Protein AF-A0A139WW41-F1 (afdb_monomer)

Secondary structure (DSSP, 8-state):
-EEEE-SS--HHHHHHHHHHHHHHHHHHHH-TT----EEEESSGGGHHHHHHHHHHTT-

Sequence (59 aa):
MILETKGHYTQKDVAKSVFLEQWIQAVNQHGGFGFWQRDISRNPSDVKMILDRAVFLSK

Nearest PDB structures (foldseek):
  3ojc-assembly1_A  TM=4.288E-01  e=9.716E+00  Yersinia pestis CO92

Organism: NCBI:txid128403

pLDDT: mean 93.3, std 5.68, range [62.34, 97.44]

Structure (mmCIF, N/CA/C/O backbone):
data_AF-A0A139WW41-F1
#
_entry.id   AF-A0A139WW41-F1
#
loop_
_atom_site.group_PDB
_atom_site.id
_atom_site.type_symbol
_atom_site.label_atom_id
_atom_site.label_alt_id
_atom_site.label_comp_id
_atom_site.label_asym_id
_atom_site.label_entity_id
_atom_site.label_seq_id
_atom_site.pdbx_PDB_ins_code
_atom_site.Cartn_x
_atom_site.Cartn_y
_atom_site.Cartn_z
_atom_site.occupancy
_atom_site.B_iso_or_equiv
_atom_site.auth_seq_id
_atom_site.auth_comp_id
_atom_site.auth_asym_id
_atom_site.auth_atom_id
_atom_site.pdbx_PDB_model_num
ATOM 1 N N . MET A 1 1 ? -6.265 0.231 1.674 1.00 90.56 1 MET A N 1
ATOM 2 C CA . MET A 1 1 ? -5.262 -0.281 0.713 1.00 90.56 1 MET A CA 1
ATOM 3 C C . MET A 1 1 ? -5.055 0.765 -0.370 1.00 90.56 1 MET A C 1
ATOM 5 O O . MET A 1 1 ? -6.045 1.273 -0.880 1.00 90.56 1 MET A O 1
ATOM 9 N N . ILE A 1 2 ? -3.805 1.087 -0.699 1.00 94.81 2 ILE A N 1
ATOM 10 C CA . ILE A 1 2 ? -3.414 1.961 -1.813 1.00 94.81 2 ILE A CA 1
ATOM 11 C C . ILE A 1 2 ? -2.643 1.104 -2.821 1.00 94.81 2 ILE A C 1
ATOM 13 O O . ILE A 1 2 ? -1.626 0.518 -2.464 1.00 94.81 2 ILE A O 1
ATOM 17 N N . LEU A 1 3 ? -3.117 1.024 -4.064 1.00 95.06 3 LEU A N 1
ATOM 18 C CA . LEU A 1 3 ? -2.478 0.231 -5.116 1.00 95.06 3 LEU A CA 1
ATOM 19 C C . LEU A 1 3 ? -1.939 1.142 -6.218 1.00 95.06 3 LEU A C 1
ATOM 21 O O . LEU A 1 3 ? -2.703 1.840 -6.882 1.00 95.06 3 LEU A O 1
ATOM 25 N N . GLU A 1 4 ? -0.627 1.114 -6.433 1.00 94.38 4 GLU A N 1
ATOM 26 C CA . GLU A 1 4 ? 0.019 1.815 -7.542 1.00 94.38 4 GLU A CA 1
ATOM 27 C C . GLU A 1 4 ? 0.238 0.868 -8.726 1.00 94.38 4 GLU A C 1
ATOM 29 O O . GLU A 1 4 ? 0.847 -0.183 -8.571 1.00 94.38 4 GLU A O 1
ATOM 34 N N . THR A 1 5 ? -0.184 1.242 -9.933 1.00 93.56 5 THR A N 1
ATOM 35 C CA . THR A 1 5 ? 0.086 0.463 -11.156 1.00 93.56 5 THR A CA 1
ATOM 36 C C . 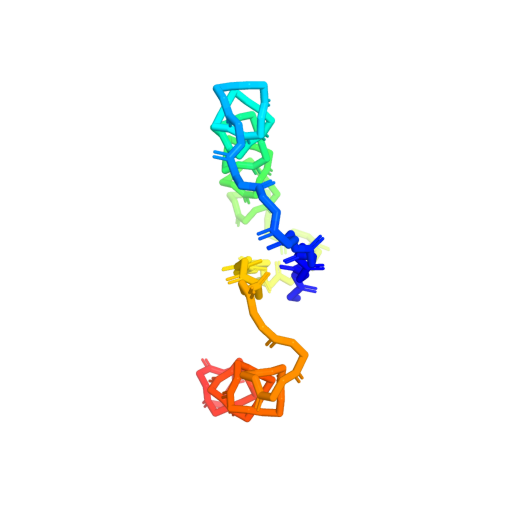THR A 1 5 ? 1.257 1.068 -11.929 1.00 93.56 5 THR A C 1
ATOM 38 O O . THR A 1 5 ? 1.207 2.244 -12.306 1.00 93.56 5 THR A O 1
ATOM 41 N N . LYS A 1 6 ? 2.315 0.289 -12.179 1.00 91.12 6 LYS A N 1
ATOM 42 C CA . LYS A 1 6 ? 3.556 0.750 -12.824 1.00 91.12 6 LYS A CA 1
ATOM 43 C C . LYS A 1 6 ? 4.051 -0.251 -13.867 1.00 91.12 6 LYS A C 1
ATOM 45 O O . LYS A 1 6 ? 4.583 -1.292 -13.508 1.00 91.12 6 LYS A O 1
ATOM 50 N N . GLY A 1 7 ? 3.971 0.106 -15.152 1.00 87.56 7 GLY A N 1
ATOM 51 C CA . GLY A 1 7 ? 4.584 -0.694 -16.225 1.00 87.56 7 GLY A CA 1
ATOM 52 C C . GLY A 1 7 ? 6.119 -0.646 -16.204 1.00 87.56 7 GLY A C 1
ATOM 53 O O . GLY A 1 7 ? 6.785 -1.670 -16.305 1.00 87.56 7 GLY A O 1
ATOM 54 N N . HIS A 1 8 ? 6.691 0.540 -15.977 1.00 89.62 8 HIS A N 1
ATOM 55 C CA . HIS A 1 8 ? 8.121 0.738 -15.730 1.00 89.62 8 HIS A CA 1
ATOM 56 C C . HIS A 1 8 ? 8.302 1.423 -14.379 1.00 89.62 8 HIS A C 1
ATOM 58 O O . HIS A 1 8 ? 7.665 2.438 -14.109 1.00 89.62 8 HIS A O 1
ATOM 64 N N . TYR A 1 9 ? 9.162 0.867 -13.529 1.00 90.19 9 TYR A N 1
ATOM 65 C CA . TYR A 1 9 ? 9.411 1.400 -12.192 1.00 90.19 9 TYR A CA 1
ATOM 66 C C . TYR A 1 9 ? 10.725 2.153 -12.176 1.00 90.19 9 TYR A C 1
ATOM 68 O O . TYR A 1 9 ? 11.803 1.568 -12.271 1.00 90.19 9 TYR A O 1
ATOM 76 N N . THR A 1 10 ? 10.601 3.468 -12.112 1.00 94.69 10 THR A N 1
ATOM 77 C CA . THR A 1 10 ? 11.715 4.403 -12.213 1.00 94.69 10 THR A CA 1
ATOM 78 C C . THR A 1 10 ? 12.229 4.803 -10.832 1.00 94.69 10 THR A C 1
ATOM 80 O O . THR A 1 10 ? 11.570 4.600 -9.813 1.00 94.69 10 THR A O 1
ATOM 83 N N . GLN A 1 11 ? 13.381 5.473 -10.782 1.00 95.25 11 GLN A N 1
ATOM 84 C CA . GLN A 1 11 ? 13.898 6.056 -9.539 1.00 95.25 11 GLN A CA 1
ATOM 85 C C . GLN A 1 11 ? 12.946 7.110 -8.939 1.00 95.25 11 GLN A C 1
ATOM 87 O O . GLN A 1 11 ? 12.842 7.240 -7.721 1.00 95.25 11 GLN A O 1
ATOM 92 N N . LYS A 1 12 ? 12.184 7.821 -9.783 1.00 95.12 12 LYS A N 1
ATOM 93 C CA . LYS A 1 12 ? 11.128 8.738 -9.333 1.00 95.12 12 LYS A CA 1
ATOM 94 C C . LYS A 1 12 ? 9.985 7.990 -8.643 1.00 95.12 12 LYS A C 1
ATOM 96 O O . LYS A 1 12 ? 9.428 8.502 -7.675 1.00 95.12 12 LYS A O 1
ATOM 101 N N . ASP A 1 13 ? 9.639 6.794 -9.118 1.00 94.75 13 ASP A N 1
ATOM 102 C CA . ASP A 1 13 ? 8.633 5.950 -8.466 1.00 94.75 13 ASP A CA 1
ATOM 103 C C . ASP A 1 13 ? 9.139 5.418 -7.123 1.00 9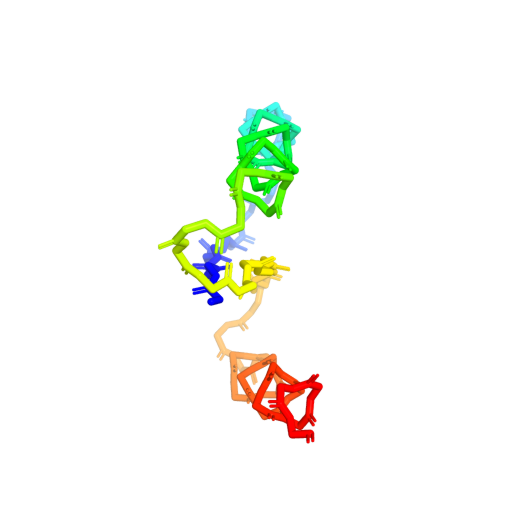4.75 13 ASP A C 1
ATOM 105 O O . ASP A 1 13 ? 8.379 5.406 -6.161 1.00 94.75 13 ASP A O 1
ATOM 109 N N . VAL A 1 14 ? 10.433 5.088 -7.015 1.00 93.38 14 VAL A N 1
ATOM 110 C CA . VAL A 1 14 ? 11.064 4.740 -5.729 1.00 93.38 14 VAL A CA 1
ATOM 111 C C . VAL A 1 14 ? 10.945 5.894 -4.733 1.00 93.38 14 VAL A C 1
ATOM 113 O O . VAL A 1 14 ? 10.501 5.681 -3.609 1.00 93.38 14 VAL A O 1
ATOM 116 N N . ALA A 1 15 ? 11.274 7.122 -5.139 1.00 95.38 15 ALA A N 1
ATOM 117 C CA . ALA A 1 15 ? 11.154 8.283 -4.258 1.00 95.38 15 ALA A CA 1
ATOM 118 C C . ALA A 1 15 ? 9.703 8.498 -3.792 1.00 95.38 15 ALA A C 1
ATOM 120 O O . ALA A 1 15 ? 9.452 8.642 -2.597 1.00 95.38 15 ALA A O 1
ATOM 121 N N . LYS A 1 16 ? 8.733 8.444 -4.716 1.00 94.44 16 LYS A N 1
ATOM 122 C CA . LYS A 1 16 ? 7.299 8.520 -4.381 1.00 94.44 16 LYS A CA 1
ATOM 123 C C . LYS A 1 16 ? 6.872 7.423 -3.410 1.00 94.44 16 LYS A C 1
ATOM 125 O O . LYS A 1 16 ? 6.131 7.699 -2.474 1.00 94.44 16 LYS A O 1
ATOM 130 N N . SER A 1 17 ? 7.370 6.209 -3.625 1.00 93.88 17 SER A N 1
ATOM 131 C CA . SER A 1 17 ? 7.101 5.051 -2.785 1.00 93.88 17 SER A CA 1
ATOM 132 C C . SER A 1 17 ? 7.578 5.277 -1.348 1.00 93.88 17 SER A C 1
ATOM 134 O O . SER A 1 17 ? 6.825 5.033 -0.412 1.00 93.88 17 SER A O 1
ATOM 136 N N . VAL A 1 18 ? 8.784 5.816 -1.157 1.00 95.75 18 VAL A N 1
ATOM 137 C CA . VAL A 1 18 ? 9.316 6.120 0.183 1.00 95.75 18 VAL A CA 1
ATOM 138 C C . VAL A 1 18 ? 8.472 7.174 0.900 1.00 95.75 18 VAL A C 1
ATOM 140 O O . VAL A 1 18 ? 8.142 6.996 2.070 1.00 95.75 18 VAL A O 1
ATOM 143 N N . PHE A 1 19 ? 8.069 8.245 0.211 1.00 96.50 19 PHE A N 1
ATOM 144 C CA . PHE A 1 19 ? 7.193 9.249 0.820 1.00 96.50 19 PHE A CA 1
ATOM 145 C C . PHE A 1 19 ? 5.831 8.662 1.190 1.00 96.50 19 PHE A C 1
ATOM 147 O O . PHE A 1 19 ? 5.344 8.902 2.291 1.00 96.50 19 PHE A O 1
ATOM 154 N N . LEU A 1 20 ? 5.223 7.865 0.307 1.00 96.62 20 LEU A N 1
ATOM 155 C CA . LEU A 1 20 ? 3.935 7.236 0.588 1.00 96.62 20 LEU A CA 1
ATOM 156 C C . LEU A 1 20 ? 4.000 6.321 1.820 1.00 96.62 20 LEU A C 1
ATOM 158 O O . LEU A 1 20 ? 3.072 6.319 2.623 1.00 96.62 20 LEU A O 1
ATOM 162 N N . GLU A 1 21 ? 5.102 5.591 1.996 1.00 96.50 21 GLU A N 1
ATOM 163 C CA . GLU A 1 21 ? 5.328 4.758 3.179 1.00 96.50 21 GLU A CA 1
ATOM 164 C C . GLU A 1 21 ? 5.296 5.583 4.475 1.00 96.50 21 GLU A C 1
ATOM 166 O O . GLU A 1 21 ? 4.591 5.229 5.419 1.00 96.50 21 GLU A O 1
ATOM 171 N N . GLN A 1 22 ? 5.983 6.729 4.502 1.00 97.44 22 GLN A N 1
ATOM 172 C CA . GLN A 1 22 ? 5.986 7.631 5.662 1.00 97.44 22 GLN A CA 1
ATOM 173 C C . GLN A 1 22 ? 4.582 8.160 5.985 1.00 97.44 22 GLN A C 1
ATOM 175 O O . GLN A 1 22 ? 4.186 8.212 7.150 1.00 97.44 22 GLN A O 1
ATOM 180 N N . TRP A 1 23 ? 3.804 8.514 4.960 1.00 96.44 23 TRP A N 1
ATOM 181 C CA . TRP A 1 23 ? 2.422 8.965 5.138 1.00 96.44 23 TRP A CA 1
ATOM 182 C C . TRP A 1 23 ? 1.522 7.868 5.707 1.00 96.44 23 TRP A C 1
ATOM 184 O O . TRP A 1 23 ? 0.741 8.133 6.617 1.00 96.44 23 TRP A O 1
ATOM 194 N N . ILE A 1 24 ? 1.647 6.632 5.217 1.00 96.75 24 ILE A N 1
ATOM 195 C CA . ILE A 1 24 ? 0.880 5.495 5.743 1.00 96.75 24 ILE A CA 1
ATOM 196 C C . ILE A 1 24 ? 1.232 5.231 7.202 1.00 96.75 24 ILE A C 1
ATOM 198 O O . ILE A 1 24 ? 0.329 5.037 8.012 1.00 96.75 24 ILE A O 1
ATOM 202 N N . GLN A 1 25 ? 2.516 5.273 7.557 1.00 97.25 25 GLN A N 1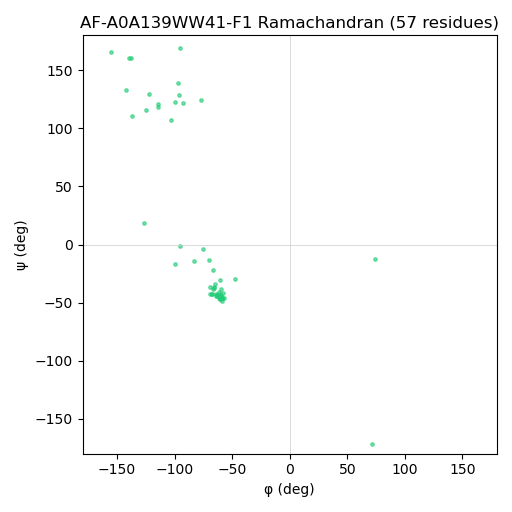
ATOM 203 C CA . GLN A 1 25 ? 2.945 5.121 8.946 1.00 97.25 25 GLN A CA 1
ATOM 204 C C . GLN A 1 25 ? 2.317 6.188 9.845 1.00 97.25 25 GLN A C 1
ATOM 206 O O . GLN A 1 25 ? 1.756 5.843 10.882 1.00 97.25 25 GLN A O 1
ATOM 211 N N . ALA A 1 26 ? 2.334 7.457 9.427 1.00 97.12 26 ALA A N 1
ATOM 212 C CA . ALA A 1 26 ? 1.719 8.545 10.183 1.00 97.12 26 ALA A CA 1
ATOM 213 C C . ALA A 1 26 ? 0.197 8.363 10.347 1.00 97.12 26 ALA A C 1
ATOM 215 O O . ALA A 1 26 ? -0.333 8.524 11.446 1.00 97.12 26 ALA A O 1
ATOM 216 N N . VAL A 1 27 ? -0.512 7.974 9.280 1.00 96.50 27 VAL A N 1
ATOM 217 C CA . VAL A 1 27 ? -1.962 7.714 9.328 1.00 96.50 27 VAL A CA 1
ATOM 218 C C . VAL A 1 27 ? -2.286 6.536 10.250 1.00 96.50 27 VAL A C 1
ATOM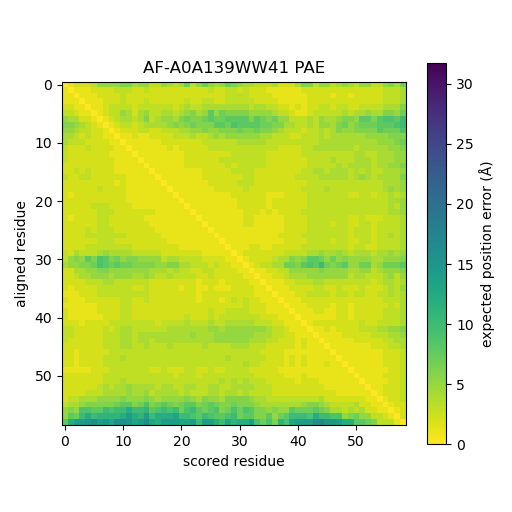 220 O O . VAL A 1 27 ? -3.197 6.630 11.074 1.00 96.50 27 VAL A O 1
ATOM 223 N N . ASN A 1 28 ? -1.517 5.452 10.158 1.00 96.25 28 ASN A N 1
ATOM 224 C CA . ASN A 1 28 ? -1.703 4.268 10.992 1.00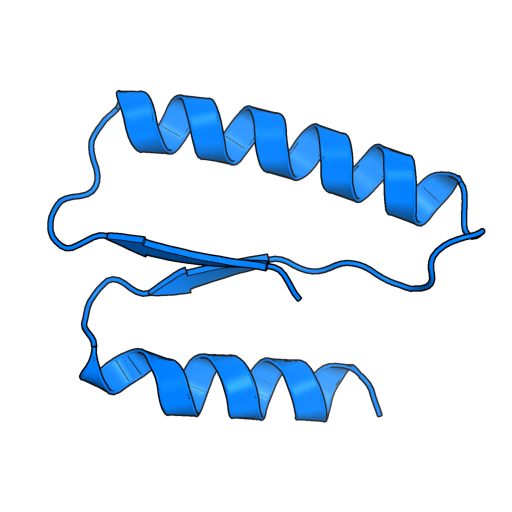 96.25 28 ASN A CA 1
ATOM 225 C C . ASN A 1 28 ? -1.405 4.549 12.467 1.00 96.25 28 ASN A C 1
ATOM 227 O O . ASN A 1 28 ? -2.126 4.059 13.330 1.00 96.25 28 ASN A O 1
ATOM 231 N N . GLN A 1 29 ? -0.384 5.360 12.762 1.00 97.25 29 GLN A N 1
ATOM 232 C CA . GLN A 1 29 ? -0.085 5.814 14.123 1.00 97.25 29 GLN A CA 1
ATOM 233 C C . GLN A 1 29 ? -1.191 6.709 14.689 1.00 97.25 29 GLN A C 1
ATOM 235 O O . GLN A 1 29 ? -1.512 6.605 15.869 1.00 97.25 29 GLN A O 1
ATOM 240 N N . HIS A 1 30 ? -1.794 7.566 13.859 1.00 96.94 30 HIS A N 1
ATOM 241 C CA . HIS A 1 30 ? -2.929 8.392 14.271 1.00 96.94 30 HIS A CA 1
ATOM 242 C C . HIS A 1 30 ? -4.171 7.549 14.614 1.00 96.94 30 HIS A C 1
ATOM 244 O O . HIS A 1 30 ? -4.948 7.920 15.489 1.00 96.94 30 HIS A O 1
ATOM 250 N N . GLY A 1 31 ? -4.395 6.426 13.923 1.00 93.75 31 GLY A N 1
ATOM 251 C CA . GLY A 1 31 ? -5.435 5.441 14.255 1.00 93.75 31 GLY A CA 1
ATOM 252 C C . GLY A 1 31 ? -6.883 5.850 13.938 1.00 93.75 31 GLY A C 1
ATOM 253 O O . GLY A 1 31 ? -7.767 5.000 13.904 1.00 93.75 31 GLY A O 1
ATOM 254 N N . GLY A 1 32 ? -7.146 7.125 13.635 1.00 95.50 32 GLY A N 1
ATOM 255 C CA . GLY A 1 32 ? -8.496 7.637 13.346 1.00 95.50 32 GLY A CA 1
ATOM 256 C C . GLY A 1 32 ? -9.089 7.282 11.971 1.00 95.50 32 GLY A C 1
ATOM 257 O O . GLY A 1 32 ? -10.231 7.641 11.704 1.00 95.50 32 GLY A O 1
ATOM 258 N N . PHE A 1 33 ? -8.341 6.605 11.092 1.00 92.00 33 PHE A N 1
ATOM 259 C CA . PHE A 1 33 ? -8.738 6.356 9.692 1.00 92.00 33 PHE A CA 1
ATOM 260 C C . PHE A 1 33 ? -8.694 4.872 9.292 1.00 92.00 33 PHE A C 1
ATOM 262 O O . PHE A 1 33 ? -8.651 4.545 8.102 1.00 92.00 33 PHE A O 1
ATOM 269 N N . GLY A 1 34 ? -8.693 3.975 10.283 1.00 90.06 34 GLY A N 1
ATOM 270 C CA . GLY A 1 34 ? -8.454 2.546 10.082 1.00 90.06 34 GLY A CA 1
ATOM 271 C C . GLY A 1 34 ? -6.997 2.238 9.724 1.00 90.06 34 GLY A C 1
ATOM 272 O O . GLY A 1 34 ? -6.130 3.107 9.787 1.00 90.06 34 GLY A O 1
ATOM 273 N N . PHE A 1 35 ? -6.727 0.985 9.349 1.00 92.12 35 PHE A N 1
ATOM 274 C CA . PHE A 1 35 ? -5.385 0.547 8.970 1.00 92.12 35 PHE A CA 1
ATOM 275 C C . PHE A 1 35 ? -5.163 0.668 7.459 1.00 92.12 35 PHE A C 1
ATOM 277 O O . PHE A 1 35 ? -5.880 0.086 6.638 1.00 92.12 35 PHE A O 1
ATOM 284 N N . TRP A 1 36 ? -4.152 1.438 7.080 1.00 94.81 36 TRP A N 1
ATOM 285 C CA . TRP A 1 36 ? -3.720 1.638 5.709 1.00 94.81 36 TRP A CA 1
ATOM 286 C C . TRP A 1 36 ? -2.550 0.708 5.392 1.00 94.81 36 TRP A C 1
ATOM 288 O O . TRP A 1 36 ? -1.628 0.514 6.176 1.00 94.81 36 TRP A O 1
ATOM 298 N N . GLN A 1 37 ? -2.593 0.148 4.193 1.00 94.25 37 GLN A N 1
ATOM 299 C CA . GLN A 1 37 ? -1.552 -0.689 3.605 1.00 94.25 37 GLN A CA 1
ATOM 300 C C . GLN A 1 37 ? -1.394 -0.283 2.142 1.00 94.25 37 GLN A C 1
ATOM 302 O O . GLN A 1 37 ? -2.313 0.328 1.576 1.00 94.25 37 GLN A O 1
ATOM 307 N N . ARG A 1 38 ? -0.262 -0.623 1.530 1.00 95.12 38 ARG A N 1
ATOM 308 C CA . ARG A 1 38 ? 0.017 -0.306 0.129 1.00 95.12 38 ARG A CA 1
ATOM 309 C C . ARG A 1 38 ? 0.702 -1.431 -0.616 1.00 95.12 38 ARG A C 1
ATOM 311 O O . ARG A 1 38 ? 1.335 -2.286 -0.009 1.00 95.12 38 ARG A O 1
ATOM 318 N N . ASP A 1 39 ? 0.609 -1.356 -1.937 1.00 95.38 39 ASP A N 1
ATOM 319 C CA . ASP A 1 39 ? 1.274 -2.277 -2.845 1.00 95.38 39 ASP A CA 1
ATOM 320 C C . ASP A 1 39 ? 1.519 -1.650 -4.225 1.00 95.38 39 ASP A C 1
ATOM 322 O O . ASP A 1 39 ? 0.926 -0.623 -4.574 1.00 95.38 39 ASP A O 1
ATOM 326 N N . ILE A 1 40 ? 2.377 -2.287 -5.024 1.00 94.38 40 ILE A N 1
ATOM 327 C CA . ILE A 1 40 ? 2.691 -1.866 -6.391 1.00 94.38 40 ILE A CA 1
ATOM 328 C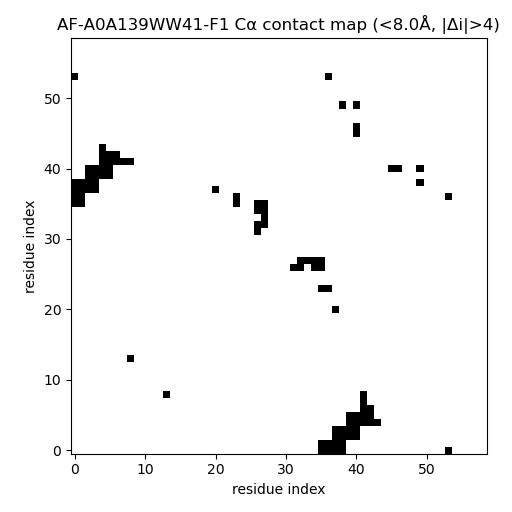 C . ILE A 1 40 ? 2.447 -3.029 -7.354 1.00 94.38 40 ILE A C 1
ATOM 330 O O . ILE A 1 40 ? 3.169 -4.023 -7.343 1.00 94.38 40 ILE A O 1
ATOM 334 N N . SER A 1 41 ? 1.480 -2.854 -8.249 1.00 95.38 41 SER A N 1
ATOM 335 C CA . SER A 1 41 ? 1.260 -3.722 -9.404 1.00 95.38 41 SER A CA 1
ATOM 336 C C . SER A 1 41 ? 2.278 -3.403 -10.497 1.00 95.38 41 SER A C 1
ATOM 338 O O . SER A 1 41 ? 2.389 -2.253 -10.942 1.00 95.38 41 SER A O 1
ATOM 340 N N . ARG A 1 42 ? 3.033 -4.414 -10.938 1.00 93.88 42 ARG A N 1
ATOM 341 C CA . ARG A 1 42 ? 3.993 -4.300 -12.053 1.00 93.88 42 ARG A CA 1
ATOM 342 C C . ARG A 1 42 ? 3.427 -4.847 -13.360 1.00 93.88 42 ARG A C 1
ATOM 344 O O . ARG A 1 42 ? 3.957 -4.551 -14.429 1.00 93.88 42 ARG A O 1
ATOM 351 N N . ASN A 1 43 ? 2.361 -5.637 -13.277 1.00 93.88 43 ASN A N 1
ATOM 352 C CA . ASN A 1 43 ? 1.646 -6.189 -14.415 1.00 93.88 43 ASN A CA 1
ATOM 353 C C . ASN A 1 43 ? 0.140 -6.189 -14.113 1.00 93.88 43 ASN A C 1
ATOM 355 O O . ASN A 1 43 ? -0.239 -6.687 -13.061 1.00 93.88 43 ASN A O 1
ATOM 359 N N . PRO A 1 44 ? -0.744 -5.734 -15.019 1.00 93.56 44 PRO A N 1
ATOM 360 C CA . PRO A 1 44 ? -2.192 -5.802 -14.803 1.00 93.56 44 PRO A CA 1
ATOM 361 C C . PRO A 1 44 ? -2.719 -7.165 -14.315 1.00 93.56 44 PRO A C 1
ATOM 363 O O . PRO A 1 44 ? -3.701 -7.210 -13.577 1.00 93.56 44 PRO A O 1
ATOM 366 N N . SER A 1 45 ? -2.066 -8.276 -14.680 1.00 95.94 45 SER A N 1
ATOM 367 C CA . SER A 1 45 ? -2.446 -9.619 -14.229 1.00 95.94 45 SER A CA 1
ATOM 368 C C . SER A 1 45 ? -2.247 -9.867 -12.725 1.00 95.94 45 SER A C 1
ATOM 370 O O . SER A 1 45 ? -2.879 -10.767 -12.179 1.00 95.94 45 SER A O 1
ATOM 372 N N . ASP A 1 46 ? -1.380 -9.109 -12.043 1.00 95.62 46 ASP A N 1
ATOM 373 C CA . ASP A 1 46 ? -1.094 -9.276 -10.609 1.00 95.62 46 ASP A CA 1
ATOM 374 C C . ASP A 1 46 ? -2.115 -8.569 -9.691 1.00 95.62 46 ASP A C 1
ATOM 376 O O . ASP A 1 46 ? -2.210 -8.897 -8.506 1.00 95.62 46 ASP A O 1
ATOM 380 N N . VAL A 1 47 ? -2.939 -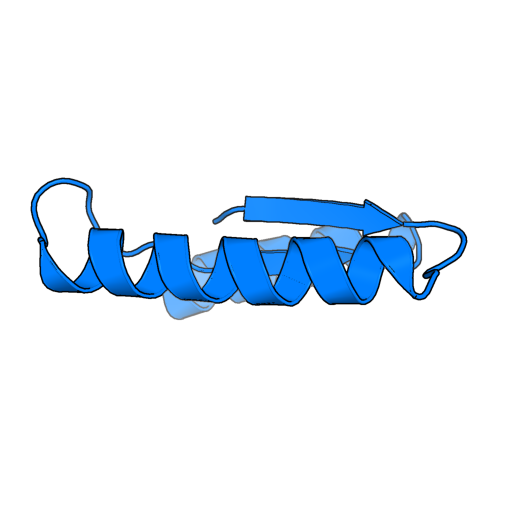7.664 -10.238 1.00 95.75 47 VAL A N 1
ATOM 381 C CA . VAL A 1 47 ? -3.864 -6.812 -9.470 1.00 95.75 47 VAL A CA 1
ATOM 382 C C . VAL A 1 47 ? -4.822 -7.642 -8.626 1.00 95.75 47 VAL A C 1
ATOM 384 O O . VAL A 1 47 ? -5.005 -7.364 -7.441 1.00 95.75 47 VAL A O 1
ATOM 387 N N . LYS A 1 48 ? -5.418 -8.689 -9.211 1.00 96.38 48 LYS A N 1
ATOM 388 C CA . LYS A 1 48 ? -6.374 -9.534 -8.488 1.00 96.38 48 LYS A CA 1
ATOM 389 C C . LYS A 1 48 ? -5.717 -10.193 -7.273 1.00 96.38 48 LYS A C 1
ATOM 391 O O . LYS A 1 48 ? -6.269 -10.142 -6.180 1.00 96.38 48 LYS A O 1
ATOM 396 N N . MET A 1 49 ? -4.529 -10.765 -7.460 1.00 96.81 49 MET A N 1
ATOM 397 C CA . MET A 1 49 ? -3.774 -11.413 -6.388 1.00 96.81 49 MET A CA 1
ATOM 398 C C . MET A 1 49 ? -3.437 -10.424 -5.262 1.00 96.81 49 MET A C 1
ATOM 400 O O . MET A 1 49 ? -3.573 -10.761 -4.086 1.00 96.81 49 MET A O 1
ATOM 404 N N . ILE A 1 50 ? -3.027 -9.199 -5.609 1.00 96.69 50 ILE A N 1
ATOM 405 C CA . ILE A 1 50 ? -2.721 -8.146 -4.633 1.00 96.69 50 ILE A CA 1
ATOM 406 C C . ILE A 1 50 ? -3.960 -7.788 -3.802 1.00 96.69 50 ILE A C 1
ATOM 408 O O . ILE A 1 50 ? -3.876 -7.699 -2.576 1.00 96.69 50 ILE A O 1
ATOM 412 N N . LEU A 1 51 ? -5.114 -7.614 -4.450 1.00 95.19 51 LEU A N 1
ATOM 413 C CA . LEU A 1 51 ? -6.366 -7.284 -3.765 1.00 95.19 51 LEU A CA 1
ATOM 414 C C . LEU A 1 51 ? -6.863 -8.432 -2.881 1.00 95.19 51 LEU A C 1
ATOM 416 O O . LEU A 1 51 ? -7.261 -8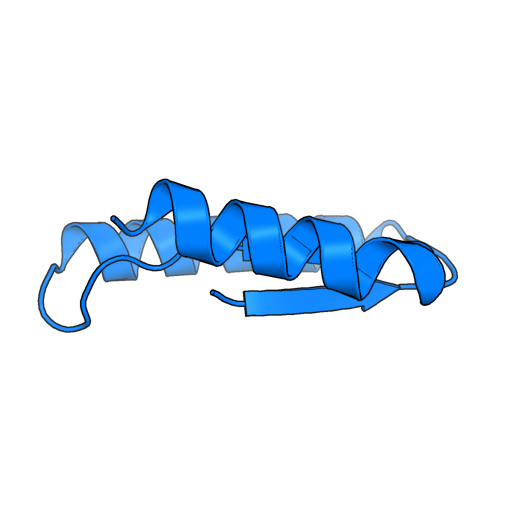.187 -1.744 1.00 95.19 51 LEU A O 1
ATOM 420 N N . ASP A 1 52 ? -6.790 -9.676 -3.358 1.00 95.88 52 ASP A N 1
ATOM 421 C CA . ASP A 1 52 ? -7.174 -10.849 -2.568 1.00 95.88 52 ASP A CA 1
ATOM 422 C C . ASP A 1 52 ? -6.321 -10.946 -1.287 1.00 95.88 52 ASP A C 1
ATOM 424 O O . ASP A 1 52 ? -6.858 -11.123 -0.191 1.00 95.88 52 ASP A O 1
ATOM 428 N N . ARG A 1 53 ? -4.998 -10.742 -1.402 1.00 94.50 53 ARG A N 1
ATOM 429 C CA . ARG A 1 53 ? -4.080 -10.680 -0.252 1.00 94.50 53 ARG A CA 1
ATOM 430 C C . ARG A 1 53 ? -4.449 -9.550 0.710 1.00 94.50 53 ARG A C 1
ATOM 432 O O . ARG A 1 53 ? -4.471 -9.766 1.918 1.00 94.50 53 ARG A O 1
ATOM 439 N N . ALA A 1 54 ? -4.754 -8.364 0.186 1.00 92.56 54 ALA A N 1
ATOM 440 C CA . ALA A 1 54 ? -5.124 -7.200 0.988 1.00 92.56 54 ALA A CA 1
ATOM 441 C C . ALA A 1 54 ? -6.361 -7.461 1.852 1.00 92.56 54 ALA A C 1
ATOM 443 O O . ALA A 1 54 ? -6.381 -7.122 3.036 1.00 92.56 54 ALA A O 1
ATOM 444 N N . VAL A 1 55 ? -7.389 -8.061 1.245 1.00 89.81 55 VAL A N 1
ATOM 445 C CA . VAL A 1 55 ? -8.647 -8.404 1.912 1.00 89.81 55 VAL A CA 1
ATOM 446 C C . VAL A 1 55 ? -8.423 -9.504 2.941 1.00 89.81 55 VAL A C 1
ATOM 448 O O . VAL A 1 55 ? -8.952 -9.401 4.042 1.00 89.81 55 VAL A O 1
ATOM 451 N N . PHE A 1 56 ? -7.627 -10.527 2.615 1.00 89.44 56 PHE A N 1
ATOM 452 C CA . PHE A 1 56 ? -7.304 -11.600 3.554 1.00 89.44 56 PHE A CA 1
ATOM 453 C C . PHE A 1 56 ? -6.599 -11.078 4.813 1.00 89.44 56 PHE A C 1
ATOM 455 O O . PHE A 1 56 ? -7.010 -11.427 5.909 1.00 89.44 56 PHE A O 1
ATOM 462 N N . LEU A 1 57 ? -5.603 -10.197 4.667 1.00 78.00 57 LEU A N 1
ATOM 463 C CA . LEU A 1 57 ? -4.865 -9.604 5.795 1.00 78.00 57 LEU A CA 1
ATOM 464 C C . LEU A 1 57 ? -5.686 -8.615 6.637 1.00 78.00 57 LEU A C 1
ATOM 466 O O . LEU A 1 57 ? -5.234 -8.203 7.700 1.00 78.00 57 LEU A O 1
ATOM 470 N N . SER A 1 58 ? -6.850 -8.189 6.143 1.00 74.88 58 SER A N 1
ATOM 471 C CA . SER A 1 58 ? -7.735 -7.250 6.846 1.00 74.88 58 SER A CA 1
ATOM 472 C C . SER A 1 58 ? -8.844 -7.951 7.644 1.00 74.88 58 SER A C 1
ATOM 474 O O . SER A 1 58 ? -9.671 -7.263 8.240 1.00 74.88 58 SER A O 1
ATOM 476 N N . LYS A 1 59 ? -8.902 -9.289 7.604 1.00 62.34 59 LYS A N 1
ATOM 477 C CA . LYS A 1 59 ? -9.799 -10.126 8.412 1.00 62.34 59 LYS A CA 1
ATOM 478 C C . LYS A 1 59 ? -9.076 -10.627 9.653 1.00 62.34 59 LYS A C 1
ATOM 480 O O . LYS A 1 59 ? -9.758 -10.716 10.694 1.00 62.34 59 LYS A O 1
#

Radius of gyration: 12.51 Å; Cα contacts (8 Å, |Δi|>4): 47; chains: 1; bounding box: 24×21×30 Å

Solvent-accessible surface area (backbone atoms only — not comparable to full-atom values): 3604 Å² total; per-residue (Å²): 109,48,79,46,81,35,87,72,86,47,73,70,51,52,55,52,49,56,54,50,50,54,51,38,52,54,46,42,73,66,50,86,78,52,82,64,49,75,52,74,33,62,44,85,84,48,46,63,61,54,51,54,51,53,55,59,76,72,109

Foldseek 3Di:
DAEAEALDCDVVNVVVVVVVVVVQVVVVVVVPPDHDDYDYHNDPVCVV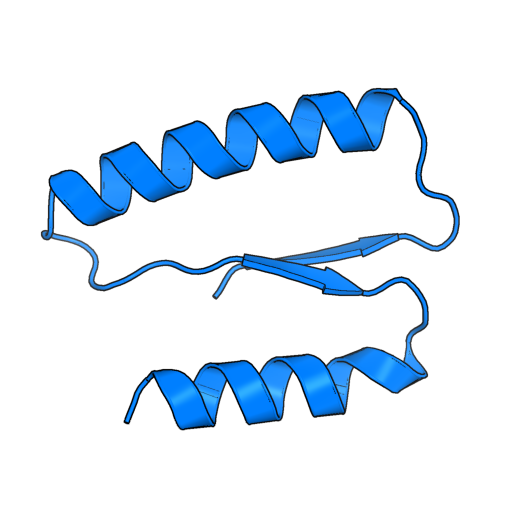VVVVVVVVVVD

Mean predicted aligned error: 3.04 Å